Protein AF-A0A7X6DME0-F1 (afdb_monomer_lite)

Sequence (93 aa):
MNNNKSFTEEREEGGGGVIPADFNPPWKMKPLDEWNVITMTHLNVAGEKHLYVAMTKDGVLIEEGGPDDVYLWNRLWHKAVGTSEKKEAGEKC

Structure (mmCIF, N/CA/C/O backbone):
data_AF-A0A7X6DME0-F1
#
_entry.id   AF-A0A7X6DME0-F1
#
loop_
_atom_site.group_PDB
_atom_site.id
_atom_site.type_symbol
_atom_site.label_atom_id
_atom_site.label_alt_id
_atom_site.label_comp_id
_atom_site.label_asym_id
_atom_site.label_entity_id
_atom_site.label_seq_id
_atom_site.pdbx_PDB_ins_code
_atom_site.Cartn_x
_atom_site.Cartn_y
_atom_site.Cartn_z
_atom_site.occupancy
_atom_site.B_iso_or_equiv
_atom_site.auth_seq_id
_atom_site.auth_comp_id
_atom_site.auth_asym_id
_atom_site.auth_atom_id
_atom_site.pdbx_PDB_model_num
ATOM 1 N N . MET A 1 1 ? 32.755 16.842 37.622 1.00 45.16 1 MET A N 1
ATOM 2 C CA . MET A 1 1 ? 31.558 16.161 37.092 1.00 45.16 1 MET A CA 1
ATOM 3 C C . MET A 1 1 ? 31.996 15.389 35.862 1.00 45.16 1 MET A C 1
ATOM 5 O O . MET A 1 1 ? 32.281 16.003 34.845 1.00 45.16 1 MET A O 1
ATOM 9 N N . ASN A 1 2 ? 32.161 14.074 36.007 1.00 42.16 2 ASN A N 1
ATOM 10 C CA . ASN A 1 2 ? 32.340 13.168 34.875 1.00 42.16 2 ASN A CA 1
ATOM 11 C C . ASN A 1 2 ? 31.007 13.052 34.131 1.00 42.16 2 ASN A C 1
ATOM 13 O O . ASN A 1 2 ? 29.970 13.042 34.792 1.00 42.16 2 ASN A O 1
ATOM 17 N N . ASN A 1 3 ? 31.055 12.953 32.801 1.00 44.47 3 ASN A N 1
ATOM 18 C CA . ASN A 1 3 ? 30.305 11.957 32.025 1.00 44.47 3 ASN A CA 1
ATOM 19 C C . ASN A 1 3 ? 30.633 12.076 30.529 1.00 44.47 3 ASN A C 1
ATOM 21 O O . ASN A 1 3 ? 29.940 12.711 29.744 1.00 44.47 3 ASN A O 1
ATOM 25 N N . ASN A 1 4 ? 31.751 11.457 30.171 1.00 49.72 4 ASN A N 1
ATOM 26 C CA . ASN A 1 4 ? 31.894 10.430 29.142 1.00 49.72 4 ASN A CA 1
ATOM 27 C C . ASN A 1 4 ? 30.667 10.235 28.222 1.00 49.72 4 ASN A C 1
ATOM 29 O O . ASN A 1 4 ? 29.655 9.681 28.652 1.00 49.72 4 ASN A O 1
ATOM 33 N N . LYS A 1 5 ? 30.820 10.571 26.939 1.00 48.47 5 LYS A N 1
ATOM 34 C CA . LYS A 1 5 ? 30.252 9.846 25.786 1.00 48.47 5 LYS A CA 1
ATOM 35 C C . LYS A 1 5 ? 31.085 10.253 24.568 1.00 48.47 5 LYS A C 1
ATOM 37 O O . LYS A 1 5 ? 30.961 11.359 24.066 1.00 48.47 5 LYS A O 1
ATOM 42 N N . SER A 1 6 ? 32.187 9.548 24.334 1.00 42.38 6 SER A N 1
ATOM 43 C CA . SER A 1 6 ? 32.238 8.392 23.427 1.00 42.38 6 SER A CA 1
ATOM 44 C C . SER A 1 6 ? 31.945 8.815 21.994 1.00 42.38 6 SER A C 1
ATOM 46 O O . SER A 1 6 ? 30.853 8.649 21.467 1.00 42.38 6 SER A O 1
ATOM 48 N N . PHE A 1 7 ? 32.993 9.395 21.425 1.00 43.91 7 PHE A N 1
ATOM 49 C CA . PHE A 1 7 ? 33.352 9.345 20.022 1.00 43.91 7 PHE A CA 1
ATOM 50 C C . PHE A 1 7 ? 33.361 7.875 19.566 1.00 43.91 7 PHE A C 1
ATOM 52 O O . PHE A 1 7 ? 34.211 7.099 19.996 1.00 43.91 7 PHE A O 1
ATOM 59 N N . THR A 1 8 ? 32.377 7.489 18.764 1.00 49.91 8 THR A N 1
ATOM 60 C CA . THR A 1 8 ? 32.414 6.302 17.898 1.00 49.91 8 THR A CA 1
ATOM 61 C C . THR A 1 8 ? 32.131 6.836 16.500 1.00 49.91 8 THR A C 1
ATOM 63 O O . THR A 1 8 ? 31.018 7.273 16.227 1.00 49.91 8 THR A O 1
ATOM 66 N N . GLU A 1 9 ? 33.184 7.161 15.755 1.00 44.75 9 GLU A N 1
ATOM 67 C CA . GLU A 1 9 ? 33.758 6.258 14.749 1.00 44.75 9 GLU A CA 1
ATOM 68 C C . GLU A 1 9 ? 32.726 5.982 13.652 1.00 44.75 9 GLU A C 1
ATOM 70 O O . GLU A 1 9 ? 31.891 5.082 13.740 1.00 44.75 9 GLU A O 1
ATOM 75 N N . GLU A 1 10 ? 32.771 6.854 12.646 1.00 49.62 10 GLU A N 1
ATOM 76 C CA . GLU A 1 10 ? 32.042 6.747 11.393 1.00 49.62 10 GLU A CA 1
ATOM 77 C C . GLU A 1 10 ? 32.549 5.510 10.651 1.00 49.62 10 GLU A C 1
ATOM 79 O O . GLU A 1 10 ? 33.621 5.507 10.048 1.00 49.62 10 GLU A O 1
ATOM 84 N N . ARG A 1 11 ? 31.774 4.430 10.728 1.00 44.09 11 ARG A N 1
ATOM 85 C CA . ARG A 1 11 ? 31.913 3.295 9.826 1.00 44.09 11 ARG A CA 1
ATOM 86 C C . ARG A 1 11 ? 30.925 3.500 8.686 1.00 44.09 11 ARG A C 1
ATOM 88 O O . ARG A 1 11 ? 29.759 3.123 8.785 1.00 44.09 11 ARG A O 1
ATOM 95 N N . GLU A 1 12 ? 31.394 4.149 7.628 1.00 56.25 12 GLU A N 1
ATOM 96 C CA . GLU A 1 12 ? 30.751 4.075 6.321 1.00 56.25 12 GLU A CA 1
ATOM 97 C C . GLU A 1 12 ? 30.781 2.618 5.851 1.00 56.25 12 GLU A C 1
ATOM 99 O O . GLU A 1 12 ? 31.853 2.057 5.663 1.00 56.25 12 GLU A O 1
ATOM 104 N N . GLU A 1 13 ? 29.606 2.001 5.716 1.00 53.56 13 GLU A N 1
ATOM 105 C CA . GLU A 1 13 ? 29.275 1.031 4.663 1.00 53.56 13 GLU A CA 1
ATOM 106 C C . GLU A 1 13 ? 27.802 0.612 4.814 1.00 53.56 13 GLU A C 1
ATOM 108 O O . GLU A 1 13 ? 27.422 -0.057 5.774 1.00 53.56 13 GLU A O 1
ATOM 113 N N . GLY A 1 14 ? 26.964 1.006 3.846 1.00 39.16 14 GLY A N 1
ATOM 114 C CA . GLY A 1 14 ? 25.642 0.403 3.641 1.00 39.16 14 GLY A CA 1
ATOM 115 C C . GLY A 1 14 ? 24.442 1.351 3.678 1.00 39.16 14 GLY A C 1
ATOM 116 O O . GLY A 1 14 ? 23.582 1.188 4.529 1.00 39.16 14 GLY A O 1
ATOM 117 N N . GLY A 1 15 ? 24.358 2.305 2.741 1.00 40.47 15 GLY A N 1
ATOM 118 C CA . GLY A 1 15 ? 23.109 2.755 2.088 1.00 40.47 15 GLY A CA 1
ATOM 119 C C . GLY A 1 15 ? 21.827 2.964 2.915 1.00 40.47 15 GLY A C 1
ATOM 120 O O . GLY A 1 15 ? 20.739 2.804 2.371 1.00 40.47 15 GLY A O 1
ATOM 121 N N . GLY A 1 16 ? 21.913 3.306 4.197 1.00 40.53 16 GLY A N 1
ATOM 122 C CA . GLY A 1 16 ? 20.773 3.682 5.025 1.00 40.53 16 GLY A CA 1
ATOM 123 C C . GLY A 1 16 ? 20.576 5.185 4.941 1.00 40.53 16 GLY A C 1
ATOM 124 O O . GLY A 1 16 ? 21.092 5.912 5.784 1.00 40.53 16 GLY A O 1
ATOM 125 N N . GLY A 1 17 ? 19.885 5.660 3.902 1.00 45.50 17 GLY A N 1
ATOM 126 C CA . GLY A 1 17 ? 19.506 7.068 3.804 1.00 45.50 17 GLY A CA 1
ATOM 127 C C . GLY A 1 17 ? 18.807 7.494 5.093 1.00 45.50 17 GLY A C 1
ATOM 128 O O . GLY A 1 17 ? 17.776 6.928 5.455 1.00 45.50 17 GLY A O 1
ATOM 129 N N . VAL A 1 18 ? 19.403 8.447 5.810 1.00 55.53 18 VAL A N 1
ATOM 130 C CA . VAL A 1 18 ? 18.839 9.013 7.035 1.00 55.53 18 VAL A CA 1
ATOM 131 C C . VAL A 1 18 ? 17.516 9.656 6.636 1.00 55.53 18 VAL A C 1
ATOM 133 O O . VAL A 1 18 ? 17.510 10.684 5.960 1.00 55.53 18 VAL A O 1
ATOM 136 N N . ILE A 1 19 ? 16.391 9.019 6.967 1.00 61.66 19 ILE A N 1
ATOM 137 C CA . ILE A 1 19 ? 15.080 9.632 6.759 1.00 61.66 19 ILE A CA 1
ATOM 138 C C . ILE A 1 19 ? 15.086 10.903 7.620 1.00 61.66 19 ILE A C 1
ATOM 140 O O . ILE A 1 19 ? 15.293 10.787 8.832 1.00 61.66 19 ILE A O 1
ATOM 144 N N . PRO A 1 20 ? 14.944 12.108 7.033 1.00 65.62 20 PRO A N 1
ATOM 145 C CA . PRO A 1 20 ? 14.968 13.334 7.814 1.00 65.62 20 PRO A CA 1
ATOM 146 C C . PRO A 1 20 ? 13.879 13.257 8.884 1.00 65.62 20 PRO A C 1
ATOM 148 O O . PRO A 1 20 ? 12.797 12.734 8.624 1.00 65.62 20 PRO A O 1
ATOM 151 N N . ALA A 1 21 ? 14.166 13.760 10.087 1.00 64.00 21 ALA A N 1
ATOM 152 C CA . ALA A 1 21 ? 13.256 13.668 11.233 1.00 64.00 21 ALA A CA 1
ATOM 153 C C . ALA A 1 21 ? 11.856 14.257 10.951 1.00 64.00 21 ALA A C 1
ATOM 155 O O . ALA A 1 21 ? 10.889 13.874 11.604 1.00 64.00 21 ALA A O 1
ATOM 156 N N . ASP A 1 22 ? 11.751 15.123 9.938 1.00 71.19 22 ASP A N 1
ATOM 157 C CA . ASP A 1 22 ? 10.520 15.778 9.493 1.00 71.19 22 ASP A CA 1
ATOM 158 C C . ASP A 1 22 ? 9.811 15.065 8.323 1.00 71.19 22 ASP A C 1
ATOM 160 O O . ASP A 1 22 ? 8.795 15.550 7.821 1.00 71.19 22 ASP A O 1
ATOM 164 N N . PHE A 1 23 ? 10.317 13.922 7.844 1.00 73.38 23 PHE A N 1
ATOM 165 C CA . PHE A 1 23 ? 9.634 13.153 6.805 1.00 73.38 23 PHE A CA 1
ATOM 166 C C . PHE A 1 23 ? 8.423 12.443 7.404 1.00 73.38 23 PHE A C 1
ATOM 168 O O . PHE A 1 23 ? 8.544 11.393 8.037 1.00 73.38 23 PHE A O 1
ATOM 175 N N . ASN A 1 24 ? 7.241 13.012 7.176 1.00 77.62 24 ASN A N 1
ATOM 176 C CA . ASN A 1 24 ? 5.995 12.334 7.483 1.00 77.62 24 ASN A CA 1
ATOM 177 C C . ASN A 1 24 ? 5.597 11.463 6.283 1.00 77.62 24 ASN A C 1
ATOM 179 O O . ASN A 1 24 ? 5.217 12.006 5.241 1.00 77.62 24 ASN A O 1
ATOM 183 N N . PRO A 1 25 ? 5.710 10.129 6.375 1.00 84.25 25 PRO A N 1
ATOM 184 C CA . PRO A 1 25 ? 5.366 9.278 5.253 1.00 84.25 25 PRO A CA 1
ATOM 185 C C . PRO A 1 25 ? 3.864 9.377 4.935 1.00 84.25 25 PRO A C 1
ATOM 187 O O . PRO A 1 25 ? 3.045 9.530 5.845 1.00 84.25 25 PRO A O 1
ATOM 190 N N . PRO A 1 26 ? 3.463 9.238 3.660 1.00 86.00 26 PRO A N 1
ATOM 191 C CA . PRO A 1 26 ? 2.085 9.494 3.231 1.00 86.00 26 PRO A CA 1
ATOM 192 C C . PRO A 1 26 ? 1.053 8.574 3.903 1.00 86.00 26 PRO A C 1
ATOM 194 O O . PRO A 1 26 ? -0.075 8.989 4.156 1.00 86.00 26 PRO A O 1
ATOM 197 N N . TRP A 1 27 ? 1.438 7.351 4.278 1.00 86.06 27 TRP A N 1
ATOM 198 C CA . TRP A 1 27 ? 0.577 6.415 5.014 1.00 86.06 27 TRP A CA 1
ATOM 199 C C . TRP A 1 27 ? 0.383 6.761 6.500 1.00 86.06 27 TRP A C 1
ATOM 201 O O . TRP A 1 27 ? -0.386 6.094 7.182 1.00 86.06 27 TRP A O 1
ATOM 211 N N . LYS A 1 28 ? 1.078 7.774 7.031 1.00 88.81 28 LYS A N 1
ATOM 212 C CA . LYS A 1 28 ? 0.872 8.307 8.390 1.00 88.81 28 LYS A CA 1
ATOM 213 C C . LYS A 1 28 ? -0.010 9.560 8.403 1.00 88.81 28 LYS A C 1
ATOM 215 O O . LYS A 1 28 ? -0.159 10.192 9.446 1.00 88.81 28 LYS A O 1
ATOM 220 N N . MET A 1 29 ? -0.598 9.926 7.265 1.00 89.44 29 MET A N 1
ATOM 221 C CA . MET A 1 29 ? -1.545 11.035 7.150 1.00 89.44 29 MET A CA 1
ATOM 222 C C . MET A 1 29 ? -2.991 10.536 7.199 1.00 89.44 29 MET A C 1
ATOM 224 O O . MET A 1 29 ? -3.306 9.479 6.656 1.00 89.44 29 MET A O 1
ATOM 228 N N . LYS A 1 30 ? -3.897 11.328 7.787 1.00 88.81 30 LYS A N 1
ATOM 229 C CA . LYS A 1 30 ? -5.326 10.986 7.865 1.00 88.81 30 LYS A CA 1
ATOM 230 C C . LYS A 1 30 ? -5.986 10.842 6.486 1.00 88.81 30 LYS A C 1
ATOM 232 O O . LYS A 1 30 ? -5.734 11.686 5.623 1.00 88.81 30 LYS A O 1
ATOM 237 N N . PRO A 1 31 ? -6.862 9.834 6.279 1.00 91.19 31 PRO A N 1
ATOM 238 C CA . PRO A 1 31 ? -7.284 8.818 7.246 1.00 91.19 31 PRO A CA 1
ATOM 239 C C . PRO A 1 31 ? -6.409 7.553 7.231 1.00 91.19 31 PRO A C 1
ATOM 241 O O . PRO A 1 31 ? -6.752 6.595 7.909 1.00 91.19 31 PRO A O 1
ATOM 244 N N . LEU A 1 32 ? -5.336 7.496 6.430 1.00 90.38 32 LEU A N 1
ATOM 245 C CA . LEU A 1 32 ? -4.501 6.297 6.266 1.00 90.38 32 LEU A CA 1
ATOM 246 C C . LEU A 1 32 ? -3.733 5.918 7.540 1.00 90.38 32 LEU A C 1
ATOM 248 O O . LEU A 1 32 ? -3.405 4.749 7.713 1.00 90.38 32 LEU A O 1
ATOM 252 N N . ASP A 1 33 ? -3.500 6.866 8.448 1.00 92.62 33 ASP A N 1
ATOM 253 C CA . ASP A 1 33 ? -2.907 6.631 9.771 1.00 92.62 33 ASP A CA 1
ATOM 254 C C . ASP A 1 33 ? -3.715 5.656 10.643 1.00 92.62 33 ASP A C 1
ATOM 256 O O . ASP A 1 33 ? -3.148 4.996 11.514 1.00 92.62 33 ASP A O 1
ATOM 260 N N . GLU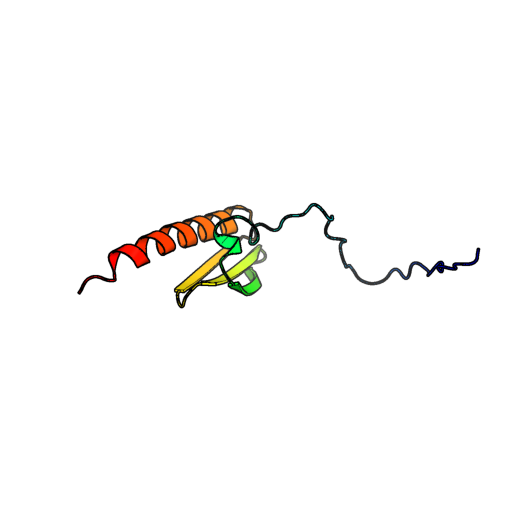 A 1 34 ? -5.017 5.534 10.384 1.00 92.81 34 GLU A N 1
ATOM 261 C CA . GLU A 1 34 ? -5.925 4.595 11.048 1.00 92.81 34 GLU A CA 1
ATOM 262 C C . GLU A 1 34 ? -5.948 3.203 10.388 1.00 92.81 34 GLU A C 1
ATOM 264 O O . GLU A 1 34 ? -6.636 2.301 10.870 1.00 92.81 34 GLU A O 1
ATOM 269 N N . TRP A 1 35 ? -5.230 3.015 9.278 1.00 93.31 35 TRP A N 1
ATOM 270 C CA . TRP A 1 35 ? -5.160 1.756 8.541 1.00 93.31 35 TRP A CA 1
ATOM 271 C C . TRP A 1 35 ? -3.815 1.064 8.775 1.00 93.31 35 TRP A C 1
ATOM 273 O O . TRP A 1 35 ? -2.749 1.677 8.759 1.00 93.31 35 TRP A O 1
ATOM 283 N N . ASN A 1 36 ? -3.846 -0.256 8.939 1.00 93.44 36 ASN A N 1
ATOM 284 C CA . ASN A 1 36 ? -2.646 -1.067 9.111 1.00 93.44 36 ASN A CA 1
ATOM 285 C C . ASN A 1 36 ? -2.105 -1.508 7.751 1.00 93.44 36 ASN A C 1
ATOM 287 O O . ASN A 1 36 ? -2.789 -2.223 7.022 1.00 93.44 36 ASN A O 1
ATOM 291 N N . VAL A 1 37 ? -0.871 -1.126 7.414 1.00 93.50 37 VAL A N 1
ATOM 292 C CA . VAL A 1 37 ? -0.179 -1.630 6.215 1.00 93.50 37 VAL A CA 1
ATOM 293 C C . VAL A 1 37 ? 0.145 -3.111 6.412 1.00 93.50 37 VAL A C 1
ATOM 295 O O . VAL A 1 37 ? 0.917 -3.462 7.301 1.00 93.50 37 VAL A O 1
ATOM 298 N N . ILE A 1 38 ? -0.425 -3.976 5.573 1.00 94.62 38 ILE A N 1
ATOM 299 C CA . ILE A 1 38 ? -0.138 -5.419 5.578 1.00 94.62 38 ILE A CA 1
ATOM 300 C C . ILE A 1 38 ? 1.032 -5.722 4.649 1.00 94.62 38 ILE A C 1
ATOM 302 O O . ILE A 1 38 ? 1.878 -6.566 4.935 1.00 94.62 38 ILE A O 1
ATOM 306 N N . THR A 1 39 ? 1.069 -5.063 3.495 1.00 93.81 39 THR A N 1
ATOM 307 C CA . THR A 1 39 ? 2.076 -5.318 2.469 1.00 93.81 39 THR A CA 1
ATOM 308 C C . THR A 1 39 ? 2.414 -4.023 1.763 1.00 93.81 39 THR A C 1
ATOM 310 O O . THR A 1 39 ? 1.529 -3.250 1.407 1.00 93.81 39 THR A O 1
ATOM 313 N N . MET A 1 40 ? 3.708 -3.806 1.562 1.00 94.25 40 MET A N 1
ATOM 314 C CA . MET A 1 40 ? 4.255 -2.732 0.750 1.00 94.25 40 MET A CA 1
ATOM 315 C C . MET A 1 40 ? 5.440 -3.313 -0.011 1.00 94.25 40 MET A C 1
ATOM 317 O O . MET A 1 40 ? 6.407 -3.776 0.595 1.00 94.25 40 MET A O 1
ATOM 321 N N . THR A 1 41 ? 5.348 -3.384 -1.332 1.00 93.69 41 THR A N 1
ATOM 322 C CA . THR A 1 41 ? 6.351 -4.072 -2.149 1.00 93.69 41 THR A CA 1
ATOM 323 C C . THR A 1 41 ? 6.603 -3.303 -3.428 1.00 93.69 41 THR A C 1
ATOM 325 O O . THR A 1 41 ? 5.670 -2.920 -4.128 1.00 93.69 41 THR A O 1
ATOM 328 N N . HIS A 1 42 ? 7.882 -3.101 -3.733 1.00 92.00 42 HIS A N 1
ATOM 329 C CA . HIS A 1 42 ? 8.297 -2.550 -5.010 1.00 92.00 42 HIS A CA 1
ATOM 330 C C . HIS A 1 42 ? 8.462 -3.678 -6.023 1.00 92.00 42 HIS A C 1
ATOM 332 O O . HIS A 1 42 ? 9.087 -4.697 -5.731 1.00 92.00 42 HIS A O 1
ATOM 338 N N . LEU A 1 43 ? 7.916 -3.480 -7.214 1.00 91.62 43 LEU A N 1
ATOM 339 C CA . LEU A 1 43 ? 7.986 -4.411 -8.330 1.00 91.62 43 LEU A CA 1
ATOM 340 C C . LEU A 1 43 ? 8.599 -3.684 -9.523 1.00 91.62 43 LEU A C 1
ATOM 342 O O . LEU A 1 43 ? 8.310 -2.515 -9.741 1.00 91.62 43 LEU A O 1
ATOM 346 N N . ASN A 1 44 ? 9.419 -4.371 -10.313 1.00 91.62 44 ASN A N 1
ATOM 347 C CA . ASN A 1 44 ? 9.875 -3.842 -11.596 1.00 91.62 44 ASN A CA 1
ATOM 348 C C . ASN A 1 44 ? 9.028 -4.470 -12.701 1.00 91.62 44 ASN A C 1
ATOM 350 O O . ASN A 1 44 ? 9.135 -5.670 -12.955 1.00 91.62 44 ASN A O 1
ATOM 354 N N . VAL A 1 45 ? 8.182 -3.671 -13.345 1.00 88.56 45 VAL A N 1
ATOM 355 C CA . VAL A 1 45 ? 7.288 -4.110 -14.421 1.00 88.56 45 VAL A CA 1
ATOM 356 C C . VAL A 1 45 ? 7.726 -3.405 -15.697 1.00 88.56 45 VAL A C 1
ATOM 358 O O . VAL A 1 45 ? 7.739 -2.186 -15.750 1.00 88.56 45 VAL A O 1
ATOM 361 N N . ALA A 1 46 ? 8.151 -4.164 -16.712 1.00 88.88 46 ALA A N 1
ATOM 362 C CA . ALA A 1 46 ? 8.630 -3.617 -17.991 1.00 88.88 46 ALA A CA 1
ATOM 363 C C . ALA A 1 46 ? 9.762 -2.564 -17.873 1.00 88.88 46 ALA A C 1
ATOM 365 O O . ALA A 1 46 ? 9.913 -1.708 -18.738 1.00 88.88 46 ALA A O 1
ATOM 366 N N . GLY A 1 47 ? 10.582 -2.647 -16.819 1.00 90.75 47 GLY A N 1
ATOM 367 C CA . GLY A 1 47 ? 11.659 -1.685 -16.547 1.00 90.75 47 GLY A CA 1
ATOM 368 C C . GLY A 1 47 ? 11.229 -0.462 -15.729 1.00 90.75 47 GLY A C 1
ATOM 369 O O . GLY A 1 47 ? 12.081 0.354 -15.387 1.00 90.75 47 GLY A O 1
ATOM 370 N N . GLU A 1 48 ? 9.951 -0.357 -15.366 1.00 89.44 48 GLU A N 1
ATOM 371 C CA . GLU A 1 48 ? 9.411 0.714 -14.529 1.00 89.44 48 GLU A CA 1
ATOM 372 C C . GLU A 1 48 ? 9.224 0.251 -13.080 1.00 89.44 48 GLU A C 1
ATOM 374 O O . GLU A 1 48 ? 8.823 -0.886 -12.809 1.00 89.44 48 GLU A O 1
ATOM 379 N N . LYS A 1 49 ? 9.512 1.152 -12.133 1.00 90.06 49 LYS A N 1
ATOM 380 C CA . LYS A 1 49 ? 9.357 0.898 -10.699 1.00 90.06 49 LYS A CA 1
ATOM 381 C C . LYS A 1 49 ? 7.899 1.104 -10.299 1.00 90.06 49 LYS A C 1
ATOM 383 O O . LYS A 1 49 ? 7.382 2.219 -10.308 1.00 90.06 49 LYS A O 1
ATOM 388 N N . HIS A 1 50 ? 7.252 0.015 -9.928 1.00 92.75 50 HIS A N 1
ATOM 389 C CA . HIS A 1 50 ? 5.900 -0.010 -9.405 1.00 92.75 50 HIS A CA 1
ATOM 390 C C . HIS A 1 50 ? 5.926 -0.209 -7.893 1.00 92.75 50 HIS A C 1
ATOM 392 O O . HIS A 1 50 ? 6.808 -0.877 -7.352 1.00 92.75 50 HIS A O 1
ATOM 398 N N . LEU A 1 51 ? 4.927 0.337 -7.218 1.00 93.00 51 LEU A N 1
ATOM 399 C CA . LEU A 1 51 ? 4.659 0.117 -5.810 1.00 93.00 51 LEU A CA 1
ATOM 400 C C . LEU A 1 51 ? 3.296 -0.565 -5.681 1.00 93.00 51 LEU A C 1
ATOM 402 O O . LEU A 1 51 ? 2.320 -0.150 -6.302 1.00 93.00 51 LEU A O 1
ATOM 406 N N . TYR A 1 52 ? 3.243 -1.630 -4.888 1.00 94.38 52 TYR A N 1
ATOM 407 C CA . TYR A 1 52 ? 2.010 -2.281 -4.466 1.00 94.38 52 TYR A CA 1
ATOM 408 C C . TYR A 1 52 ? 1.845 -2.109 -2.964 1.00 94.38 52 TYR A C 1
ATOM 410 O O . TYR A 1 52 ? 2.772 -2.408 -2.204 1.00 94.38 52 TYR A O 1
ATOM 418 N N . VAL A 1 53 ? 0.672 -1.653 -2.537 1.00 94.62 53 VAL A N 1
ATOM 419 C CA . VAL A 1 53 ? 0.348 -1.442 -1.127 1.00 94.62 53 VAL A CA 1
ATOM 420 C C . VAL A 1 53 ? -1.013 -2.048 -0.821 1.00 94.62 53 VAL A C 1
ATOM 422 O O . VAL A 1 53 ? -1.987 -1.795 -1.528 1.00 94.62 53 VAL A O 1
ATOM 425 N N . ALA A 1 54 ? -1.088 -2.804 0.271 1.00 95.19 54 ALA A N 1
ATOM 426 C CA . ALA A 1 54 ? -2.329 -3.309 0.841 1.00 95.19 54 ALA A CA 1
ATOM 427 C C . ALA A 1 54 ? -2.438 -2.885 2.308 1.00 95.19 54 ALA A C 1
ATOM 429 O O . ALA A 1 54 ? -1.482 -3.019 3.080 1.00 95.19 54 ALA A O 1
ATOM 430 N N . MET A 1 55 ? -3.609 -2.383 2.695 1.00 95.38 55 MET A N 1
ATOM 431 C CA . MET A 1 55 ? -3.899 -1.911 4.044 1.00 95.38 55 MET A CA 1
ATOM 432 C C . MET A 1 55 ? -5.222 -2.478 4.551 1.00 95.38 55 MET A C 1
ATOM 434 O O . MET A 1 55 ? -6.161 -2.677 3.782 1.00 95.38 55 MET A O 1
ATOM 438 N N . THR A 1 56 ? -5.315 -2.704 5.860 1.00 95.19 56 THR A N 1
ATOM 439 C CA . THR A 1 56 ? -6.533 -3.190 6.508 1.00 95.19 56 THR A CA 1
ATOM 440 C C . THR A 1 56 ? -6.978 -2.320 7.671 1.00 95.19 56 THR A C 1
ATOM 442 O O . THR A 1 56 ? -6.156 -1.794 8.422 1.00 95.19 56 THR A O 1
ATOM 445 N N . LYS A 1 57 ? -8.295 -2.205 7.840 1.00 93.31 57 LYS A N 1
ATOM 446 C CA . LYS A 1 57 ? -8.930 -1.557 8.986 1.00 93.31 57 LYS A CA 1
ATOM 447 C C . LYS A 1 57 ? -10.260 -2.241 9.282 1.00 93.31 57 LYS A C 1
ATOM 449 O O . LYS A 1 57 ? -11.092 -2.385 8.390 1.00 93.31 57 LYS A O 1
ATOM 454 N N . ASP A 1 58 ? -10.461 -2.689 10.520 1.00 90.81 58 ASP A N 1
ATOM 455 C CA . ASP A 1 58 ? -11.723 -3.278 10.992 1.00 90.81 58 ASP A CA 1
ATOM 456 C C . ASP A 1 58 ? -12.289 -4.390 10.074 1.00 90.81 58 ASP A C 1
ATOM 458 O O . ASP A 1 58 ? -13.484 -4.421 9.774 1.00 90.81 58 ASP A O 1
ATOM 462 N N . GLY A 1 59 ? -11.432 -5.275 9.555 1.00 87.50 59 GLY A N 1
ATOM 463 C CA . GLY A 1 59 ? -11.831 -6.367 8.651 1.00 87.50 59 GLY A CA 1
ATOM 464 C C . GLY A 1 59 ? -12.070 -5.958 7.192 1.00 87.50 59 GLY A C 1
ATOM 465 O O . GLY A 1 59 ? -12.433 -6.797 6.373 1.00 87.50 59 GLY A O 1
ATOM 466 N N . VAL A 1 60 ? -11.847 -4.691 6.845 1.00 90.62 60 VAL A N 1
ATOM 467 C CA . VAL A 1 60 ? -11.828 -4.203 5.463 1.00 90.62 60 VAL A CA 1
ATOM 468 C C . VAL A 1 60 ? -10.404 -4.257 4.929 1.00 90.62 60 VAL A C 1
ATOM 470 O O . VAL A 1 60 ? -9.460 -3.935 5.652 1.00 90.62 60 VAL A O 1
ATOM 473 N N . LEU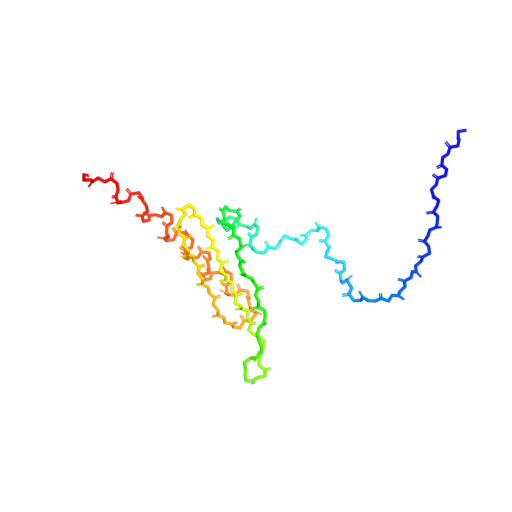 A 1 61 ? -10.256 -4.621 3.656 1.00 93.56 61 LEU A N 1
ATOM 474 C CA . LEU A 1 61 ? -9.006 -4.552 2.908 1.00 93.56 61 LEU A CA 1
ATOM 475 C C . LEU A 1 61 ? -9.126 -3.499 1.797 1.00 93.56 61 LEU A C 1
ATOM 477 O O . LEU A 1 61 ? -10.089 -3.517 1.031 1.00 93.56 61 LEU A O 1
ATOM 481 N N . ILE A 1 62 ? -8.144 -2.605 1.703 1.00 94.25 62 ILE A N 1
ATOM 482 C CA . ILE A 1 62 ? -7.926 -1.739 0.540 1.00 94.25 62 ILE A CA 1
ATOM 483 C C . ILE A 1 62 ? -6.552 -2.040 -0.045 1.00 94.25 62 ILE A C 1
ATOM 485 O O . ILE A 1 62 ? -5.592 -2.285 0.682 1.00 94.25 62 ILE A O 1
ATOM 489 N N . GLU A 1 63 ? -6.451 -2.004 -1.365 1.00 95.19 63 GLU A N 1
ATOM 490 C CA . GLU A 1 63 ? -5.205 -2.260 -2.078 1.00 95.19 63 GLU A CA 1
ATOM 491 C C . GLU A 1 63 ? -5.075 -1.338 -3.282 1.00 95.19 63 GLU A C 1
ATOM 493 O O . GLU A 1 63 ? -6.076 -0.907 -3.862 1.00 95.19 63 GLU A O 1
ATOM 498 N N . GLU A 1 64 ? -3.841 -1.014 -3.642 1.00 95.44 64 GLU A N 1
ATOM 499 C CA . GLU A 1 64 ? -3.517 -0.211 -4.811 1.00 95.44 64 GLU A CA 1
ATOM 500 C C . GLU A 1 64 ? -2.138 -0.601 -5.342 1.00 95.44 64 GLU A C 1
ATOM 502 O O . GLU A 1 64 ? -1.204 -0.845 -4.577 1.00 95.44 64 GLU A O 1
ATOM 507 N N . GLY A 1 65 ? -2.017 -0.638 -6.666 1.00 93.44 65 GLY A N 1
ATOM 508 C CA . GLY A 1 65 ? -0.772 -0.931 -7.354 1.00 93.44 65 GLY A CA 1
ATOM 509 C C . GLY A 1 65 ? -0.610 -0.029 -8.563 1.00 93.44 65 GLY A C 1
ATOM 510 O O . GLY A 1 65 ? -1.570 0.241 -9.280 1.00 93.44 65 GLY A O 1
ATOM 511 N N . GLY A 1 66 ? 0.603 0.446 -8.804 1.00 91.94 66 GLY A N 1
ATOM 512 C CA . GLY A 1 66 ? 0.892 1.290 -9.957 1.00 91.94 66 GLY A CA 1
ATOM 513 C C . GLY A 1 66 ? 2.311 1.833 -9.917 1.00 91.94 66 GLY A C 1
ATOM 514 O O . GLY A 1 66 ? 3.115 1.331 -9.131 1.00 91.94 66 GLY A O 1
ATOM 515 N N . PRO A 1 67 ? 2.619 2.849 -10.735 1.00 89.81 67 PRO A N 1
ATOM 516 C CA . PRO A 1 67 ? 3.881 3.571 -10.638 1.00 89.81 67 PRO A CA 1
ATOM 517 C C . PRO A 1 67 ? 4.123 4.050 -9.201 1.00 89.81 67 PRO A C 1
ATOM 519 O O . PRO A 1 67 ? 3.177 4.429 -8.506 1.00 89.81 67 PRO A O 1
ATOM 522 N N . ASP A 1 68 ? 5.378 4.004 -8.751 1.00 86.12 68 ASP A N 1
ATOM 523 C CA . ASP A 1 68 ? 5.797 4.530 -7.444 1.00 86.12 68 ASP A CA 1
ATOM 524 C C . ASP A 1 68 ? 5.757 6.070 -7.449 1.00 86.12 68 ASP A C 1
ATOM 526 O O . ASP A 1 68 ? 6.777 6.752 -7.553 1.00 86.12 68 ASP A O 1
ATOM 530 N N . ASP A 1 69 ? 4.539 6.611 -7.435 1.00 83.31 69 ASP A N 1
ATOM 531 C CA . ASP A 1 69 ? 4.235 8.032 -7.517 1.00 83.31 69 ASP A CA 1
ATOM 532 C C . ASP A 1 69 ? 3.383 8.519 -6.332 1.00 83.31 69 ASP A C 1
ATOM 534 O O . ASP A 1 69 ? 2.810 7.755 -5.549 1.00 83.31 69 ASP A O 1
ATOM 538 N N . VAL A 1 70 ? 3.283 9.844 -6.197 1.00 78.06 70 VAL A N 1
ATOM 539 C CA . VAL A 1 70 ? 2.461 10.476 -5.153 1.00 78.06 70 VAL A CA 1
ATOM 540 C C . VAL A 1 70 ? 0.960 10.206 -5.351 1.00 78.06 70 VAL A C 1
ATOM 542 O O . VAL A 1 70 ? 0.181 10.293 -4.400 1.00 78.06 70 VAL A O 1
ATOM 545 N N . TYR A 1 71 ? 0.536 9.856 -6.570 1.00 87.50 71 TYR A N 1
ATOM 546 C CA . TYR A 1 71 ? -0.867 9.617 -6.898 1.00 87.50 71 TYR A CA 1
ATOM 547 C C . TYR A 1 71 ? -1.366 8.274 -6.364 1.00 87.50 71 TYR A C 1
ATOM 549 O O . TYR A 1 71 ? -2.557 8.158 -6.074 1.00 87.50 71 TYR A O 1
ATOM 557 N N . LEU A 1 72 ? -0.490 7.280 -6.188 1.00 90.69 72 LEU A N 1
ATOM 558 C CA . LEU A 1 72 ? -0.838 5.991 -5.590 1.00 90.69 72 LEU A CA 1
ATOM 559 C C . LEU A 1 72 ? -1.439 6.165 -4.194 1.00 90.69 72 LEU A C 1
ATOM 561 O O . LEU A 1 72 ? -2.513 5.636 -3.899 1.00 90.69 72 LEU A O 1
ATOM 565 N N . TRP A 1 73 ? -0.801 6.984 -3.362 1.00 89.25 73 TRP A N 1
ATOM 566 C CA . TRP A 1 73 ? -1.288 7.283 -2.017 1.00 89.25 73 TRP A CA 1
ATOM 567 C C . TRP A 1 73 ? -2.608 8.056 -2.036 1.00 89.25 73 TRP A C 1
ATOM 569 O O . TRP A 1 73 ? -3.478 7.785 -1.212 1.00 89.25 73 TRP A O 1
ATOM 579 N N . ASN A 1 74 ? -2.812 8.943 -3.015 1.00 90.69 74 ASN A N 1
ATOM 580 C CA . ASN A 1 74 ? -4.091 9.635 -3.193 1.00 90.69 74 ASN A CA 1
ATOM 581 C C . ASN A 1 74 ? -5.232 8.664 -3.563 1.00 90.69 74 ASN A C 1
ATOM 583 O O . ASN A 1 74 ? -6.351 8.787 -3.066 1.00 90.69 74 ASN A O 1
ATOM 587 N N . ARG A 1 75 ? -4.962 7.646 -4.394 1.00 92.00 75 ARG A N 1
ATOM 588 C CA . ARG A 1 75 ? -5.955 6.605 -4.726 1.00 92.00 75 ARG A CA 1
ATOM 589 C C . ARG A 1 75 ? -6.331 5.767 -3.502 1.00 92.00 75 ARG A C 1
ATOM 591 O O . ARG A 1 75 ? -7.519 5.534 -3.269 1.00 92.00 75 ARG A O 1
ATOM 598 N N . LEU A 1 76 ? -5.350 5.378 -2.683 1.00 91.62 76 LEU A N 1
ATOM 599 C CA . LEU A 1 76 ? -5.602 4.704 -1.401 1.00 91.6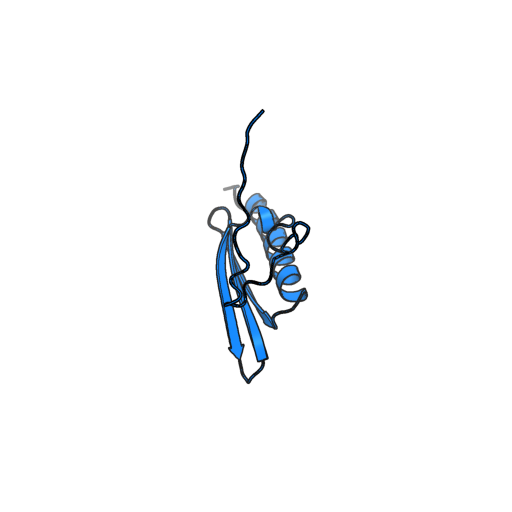2 76 LEU A CA 1
ATOM 600 C C . LEU A 1 76 ? -6.396 5.581 -0.437 1.00 91.62 76 LEU A C 1
ATOM 602 O O . LEU A 1 76 ? -7.326 5.094 0.200 1.00 91.62 76 LEU A O 1
ATOM 606 N N . TRP A 1 77 ? -6.073 6.871 -0.368 1.00 92.69 77 TRP A N 1
ATOM 607 C CA . TRP A 1 77 ? -6.787 7.838 0.457 1.00 92.69 77 TRP A CA 1
ATOM 608 C C . TRP A 1 77 ? -8.277 7.886 0.097 1.00 92.69 77 TRP A C 1
ATOM 610 O O . TRP A 1 77 ? -9.131 7.718 0.967 1.00 92.69 77 TRP A O 1
ATOM 620 N N . HIS A 1 78 ? -8.608 8.000 -1.193 1.00 91.69 78 HIS A N 1
ATOM 621 C CA . HIS A 1 78 ? -10.001 7.986 -1.649 1.00 91.69 78 HIS A CA 1
ATOM 622 C C . HIS A 1 78 ? -10.716 6.660 -1.349 1.00 91.69 78 HIS A C 1
ATOM 624 O O . HIS A 1 78 ? -11.885 6.674 -0.962 1.00 91.69 78 HIS A O 1
ATOM 630 N N . LYS A 1 79 ? -10.028 5.515 -1.474 1.00 92.44 79 LYS A N 1
ATOM 631 C CA . LYS A 1 79 ? -10.574 4.201 -1.085 1.00 92.44 79 LYS A CA 1
ATOM 632 C C . LYS A 1 79 ? -10.846 4.119 0.419 1.00 92.44 79 LYS A C 1
ATOM 634 O O . LYS A 1 79 ? -11.890 3.605 0.822 1.00 92.44 79 LYS A O 1
ATOM 639 N N . ALA A 1 80 ? -9.942 4.646 1.242 1.00 91.25 80 ALA A N 1
ATOM 640 C CA . ALA A 1 80 ? -10.086 4.679 2.691 1.00 91.25 80 ALA A CA 1
ATOM 641 C C . ALA A 1 80 ? -11.284 5.538 3.133 1.00 91.25 80 ALA A C 1
ATOM 643 O O . ALA A 1 80 ? -12.092 5.094 3.954 1.00 91.25 80 ALA A O 1
ATOM 644 N N . VAL A 1 81 ? -11.445 6.728 2.541 1.00 90.38 81 VAL A N 1
ATOM 645 C CA . VAL A 1 81 ? -12.602 7.607 2.785 1.00 90.38 81 VAL A CA 1
ATOM 646 C C . VAL A 1 81 ? -13.897 6.924 2.351 1.00 90.38 81 VAL A C 1
ATOM 648 O O . VAL A 1 81 ? -14.777 6.704 3.181 1.00 90.38 81 VAL A O 1
ATOM 651 N N . GLY A 1 82 ? -13.970 6.466 1.098 1.00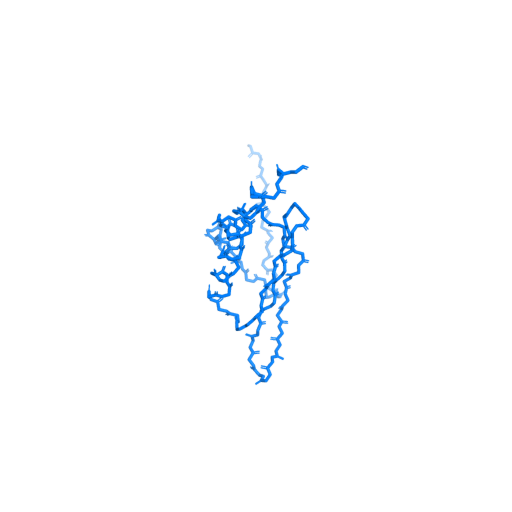 87.31 82 GLY A N 1
ATOM 652 C CA . GLY A 1 82 ? -15.188 5.862 0.552 1.00 87.31 82 GLY A CA 1
ATOM 653 C C . GLY A 1 82 ? -15.594 4.540 1.212 1.00 87.31 82 GLY A C 1
ATOM 654 O O . GLY A 1 82 ? -16.735 4.106 1.054 1.00 87.31 82 GLY A O 1
ATOM 655 N N . THR A 1 83 ? -14.692 3.879 1.946 1.00 84.25 83 THR A N 1
ATOM 656 C CA . THR A 1 83 ? -15.039 2.672 2.714 1.00 84.25 83 THR A CA 1
ATOM 657 C C . THR A 1 83 ? -15.479 2.981 4.141 1.00 84.25 83 THR A C 1
ATOM 659 O O . THR A 1 83 ? -16.341 2.280 4.671 1.00 84.25 83 THR A O 1
ATOM 662 N N . SER A 1 84 ? -14.950 4.050 4.741 1.00 70.88 84 SER A N 1
ATOM 663 C CA . SER A 1 84 ? -15.392 4.518 6.060 1.00 70.88 84 SER A CA 1
ATOM 664 C C . SER A 1 84 ? -16.876 4.907 6.031 1.00 70.88 84 SER A C 1
ATOM 666 O O . SER A 1 84 ? -17.623 4.547 6.933 1.00 70.88 84 SER A O 1
ATOM 668 N N . GLU A 1 85 ? -17.333 5.517 4.936 1.00 61.56 85 GLU A N 1
ATOM 669 C CA . GLU A 1 85 ? -18.735 5.919 4.745 1.00 61.56 85 GLU A CA 1
ATOM 670 C C . GLU A 1 85 ? -19.690 4.733 4.506 1.00 61.56 85 GLU A C 1
ATOM 672 O O . GLU A 1 85 ? -20.881 4.809 4.802 1.00 61.56 85 GLU A O 1
ATOM 677 N N . LYS A 1 86 ? -19.195 3.602 3.984 1.00 57.72 86 LYS A N 1
ATOM 678 C CA . LYS A 1 86 ? -20.046 2.450 3.633 1.00 57.72 86 LYS A CA 1
ATOM 679 C C . LYS A 1 86 ? -20.423 1.571 4.821 1.00 57.72 86 LYS A C 1
ATOM 681 O O . LYS A 1 86 ? -21.437 0.880 4.745 1.00 57.72 86 LYS A O 1
ATOM 686 N N . LYS A 1 87 ? -19.647 1.584 5.909 1.00 52.72 87 LYS A N 1
ATOM 687 C CA . LYS A 1 87 ? -19.982 0.803 7.111 1.00 52.72 87 LYS A CA 1
ATOM 688 C C . 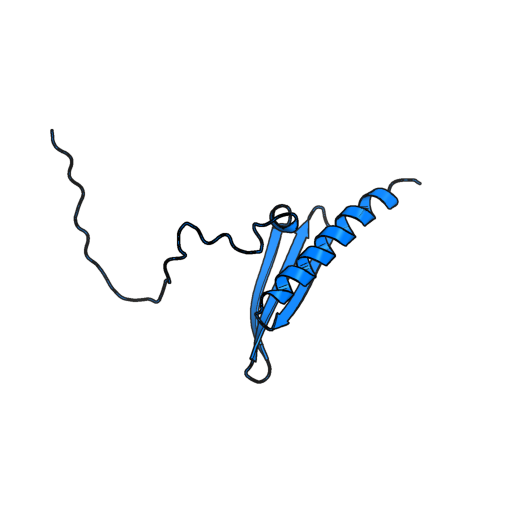LYS A 1 87 ? -21.206 1.341 7.847 1.00 52.72 87 LYS A C 1
ATOM 690 O O . LYS A 1 87 ? -21.982 0.548 8.366 1.00 52.72 87 LYS A O 1
ATOM 695 N N . GLU A 1 88 ? -21.443 2.650 7.817 1.00 52.44 88 GLU A N 1
ATOM 696 C CA . GLU A 1 88 ? -22.590 3.256 8.511 1.00 52.44 88 GLU A CA 1
ATOM 697 C C . GLU A 1 88 ? -23.941 2.961 7.834 1.00 52.44 88 GLU A C 1
ATOM 699 O O . GLU A 1 88 ? -24.988 3.037 8.474 1.00 52.44 88 GLU A O 1
ATOM 704 N N . ALA A 1 89 ? -23.940 2.566 6.558 1.00 53.19 89 ALA A N 1
ATOM 705 C CA . ALA A 1 89 ? -25.162 2.249 5.817 1.00 53.19 89 ALA A CA 1
ATOM 706 C C . ALA A 1 89 ? -25.614 0.778 5.943 1.00 53.19 89 ALA A C 1
ATOM 708 O O . ALA A 1 89 ? -26.700 0.441 5.473 1.00 53.19 89 ALA A O 1
ATOM 709 N N . GLY A 1 90 ? -24.796 -0.102 6.537 1.00 48.16 90 GLY A N 1
ATOM 710 C CA . GLY A 1 90 ? -24.999 -1.558 6.502 1.00 48.16 90 GLY A CA 1
ATOM 711 C C . GLY A 1 90 ? -25.578 -2.205 7.764 1.00 48.16 90 GLY A C 1
ATOM 712 O O . GLY A 1 90 ? -25.979 -3.362 7.703 1.00 48.16 90 GLY A O 1
ATOM 713 N N . GLU A 1 91 ? -25.658 -1.494 8.892 1.00 46.91 91 GLU A N 1
ATOM 714 C CA . GLU A 1 91 ? -26.093 -2.058 10.183 1.00 46.91 91 GLU A CA 1
ATOM 715 C C . GLU A 1 91 ? -27.507 -1.590 10.564 1.00 46.91 91 GLU A C 1
ATOM 717 O O . GLU A 1 91 ? -27.755 -0.987 11.606 1.00 46.91 91 GLU A O 1
ATOM 722 N N . LYS A 1 92 ? -28.459 -1.843 9.662 1.00 43.50 92 LYS A N 1
ATOM 723 C CA . LYS A 1 92 ? -29.897 -1.849 9.956 1.00 43.50 92 LYS A CA 1
ATOM 724 C C . LYS A 1 92 ? -30.559 -2.964 9.160 1.00 43.50 92 LYS A C 1
ATOM 726 O O . LYS A 1 92 ? -30.982 -2.712 8.037 1.00 43.50 92 LYS A O 1
ATOM 731 N N . CYS A 1 93 ? -30.644 -4.151 9.752 1.00 34.94 93 CYS A N 1
ATOM 732 C CA . CYS A 1 93 ? -31.690 -5.148 9.517 1.00 34.94 93 CYS A CA 1
ATOM 733 C C . CYS A 1 93 ? -31.748 -6.079 10.728 1.00 34.94 93 CYS A C 1
ATOM 735 O O . CYS A 1 93 ? -30.710 -6.710 11.019 1.00 34.94 93 CYS A O 1
#

Foldseek 3Di:
DDDDDDDDDDDDDDDPPDPPPPDDDLCCDPPSVQWAWPDWDWDQDPNATKIKTWTDHPRDIDIFIDGPDPVRSVVSNVVVVVVVVVVVVPPDD

pLDDT: mean 76.74, std 19.96, range [34.94, 95.44]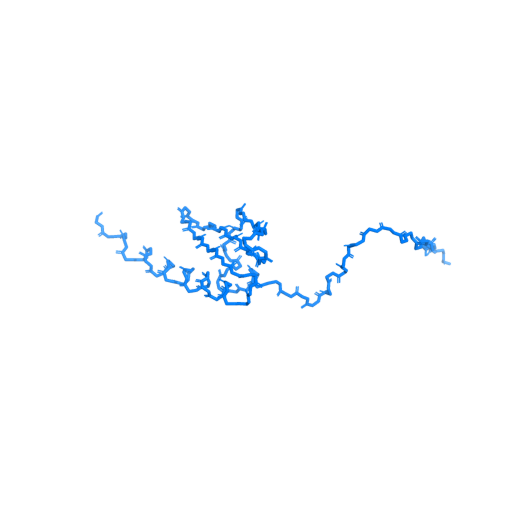

Secondary structure (DSSP, 8-state):
-------------S------TT---GGGSTTGGGSEEEEEEEEEETTEEEEEEEEEETTEEEEEEEESSHHHHHHHHHHHHHHHHHHTTS---

Organism: NCBI:txid2606439

Radius of gyration: 19.94 Å; chains: 1; bounding box: 65×22×55 Å